Protein AF-A0A2W1NKM8-F1 (afdb_monomer_lite)

Structure (mmCIF, N/CA/C/O backbone):
data_AF-A0A2W1NKM8-F1
#
_entry.id   AF-A0A2W1NKM8-F1
#
loop_
_atom_site.group_PDB
_atom_site.id
_atom_site.type_symbol
_atom_site.label_atom_id
_atom_site.label_alt_id
_atom_site.label_comp_id
_atom_site.label_asym_id
_atom_site.label_entity_id
_atom_site.label_seq_id
_atom_site.pdbx_PDB_ins_code
_atom_site.Cartn_x
_atom_site.Cartn_y
_atom_site.Cartn_z
_atom_site.occupancy
_atom_site.B_iso_or_equiv
_atom_site.auth_seq_id
_atom_site.auth_comp_id
_atom_site.auth_asym_id
_atom_site.auth_atom_id
_atom_site.pdbx_PDB_model_num
ATOM 1 N N . MET A 1 1 ? 18.779 50.984 63.118 1.00 38.50 1 MET A N 1
ATOM 2 C CA . MET A 1 1 ? 19.614 51.171 61.914 1.00 38.50 1 MET A CA 1
ATOM 3 C C . MET A 1 1 ? 19.110 50.237 60.822 1.00 38.50 1 MET A C 1
ATOM 5 O O . MET A 1 1 ? 18.945 49.065 61.103 1.00 38.50 1 MET A O 1
ATOM 9 N N . VAL A 1 2 ? 18.874 50.811 59.635 1.00 39.75 2 VAL A N 1
ATOM 10 C CA . VAL A 1 2 ? 18.724 50.214 58.288 1.00 39.75 2 VAL A CA 1
ATOM 11 C C . VAL A 1 2 ? 17.506 49.309 57.986 1.00 39.75 2 VAL A C 1
ATOM 13 O O . VAL A 1 2 ? 17.380 48.181 58.443 1.00 39.75 2 VAL A O 1
ATOM 16 N N . LYS A 1 3 ? 16.640 49.890 57.139 1.00 49.56 3 LYS A N 1
ATOM 17 C CA . LYS A 1 3 ? 15.532 49.359 56.321 1.00 49.56 3 LYS A CA 1
ATOM 18 C C . LYS A 1 3 ? 15.955 48.166 55.460 1.00 49.56 3 LYS A C 1
ATOM 20 O O . LYS A 1 3 ? 17.041 48.280 54.927 1.00 49.56 3 LYS A O 1
ATOM 25 N N . TYR A 1 4 ? 15.055 47.220 55.153 1.00 49.56 4 TYR A N 1
ATOM 26 C CA . TYR A 1 4 ? 14.813 46.727 53.776 1.00 49.56 4 TYR A CA 1
ATOM 27 C C . TYR A 1 4 ? 13.395 46.134 53.655 1.00 49.56 4 TYR A C 1
ATOM 29 O O . TYR A 1 4 ? 13.070 45.123 54.268 1.00 49.56 4 TYR A O 1
ATOM 37 N N . LEU A 1 5 ? 12.550 46.800 52.864 1.00 44.47 5 LEU A N 1
ATOM 38 C CA . LEU A 1 5 ? 11.258 46.310 52.384 1.00 44.47 5 LEU A CA 1
ATOM 39 C C . LEU A 1 5 ? 11.548 45.440 51.153 1.00 44.47 5 LEU A C 1
ATOM 41 O O . LEU A 1 5 ? 11.986 45.964 50.130 1.00 44.47 5 LEU A O 1
ATOM 45 N N . ILE A 1 6 ? 11.363 44.124 51.253 1.00 47.53 6 ILE A N 1
ATOM 46 C CA . ILE A 1 6 ? 11.503 43.221 50.105 1.00 47.53 6 ILE A CA 1
ATOM 47 C C . ILE A 1 6 ? 10.242 43.373 49.253 1.00 47.53 6 ILE A C 1
ATOM 49 O O . ILE A 1 6 ? 9.176 42.865 49.591 1.00 47.53 6 ILE A O 1
ATOM 53 N N . MET A 1 7 ? 10.359 44.118 48.157 1.00 40.00 7 MET A N 1
ATOM 54 C CA . MET A 1 7 ? 9.335 44.196 47.123 1.00 40.00 7 MET A CA 1
ATOM 55 C C . MET A 1 7 ? 9.447 42.939 46.255 1.00 40.00 7 MET A C 1
ATOM 57 O O . MET A 1 7 ? 10.329 42.838 45.405 1.00 40.00 7 MET A O 1
ATOM 61 N N . ALA A 1 8 ? 8.590 41.950 46.511 1.00 45.34 8 ALA A N 1
ATOM 62 C CA . ALA A 1 8 ? 8.476 40.764 45.672 1.00 45.34 8 ALA A CA 1
ATOM 63 C C . ALA A 1 8 ? 7.818 41.155 44.339 1.00 45.34 8 ALA A C 1
ATOM 65 O O . ALA A 1 8 ? 6.606 41.340 44.255 1.00 45.34 8 ALA A O 1
ATOM 66 N N . VAL A 1 9 ? 8.628 41.315 43.293 1.00 47.28 9 VAL A N 1
ATOM 67 C CA . VAL A 1 9 ? 8.143 41.426 41.915 1.00 47.28 9 VAL A CA 1
ATOM 68 C C . VAL A 1 9 ? 7.726 40.026 41.474 1.00 47.28 9 VAL A C 1
ATOM 70 O O . VAL A 1 9 ? 8.565 39.193 41.140 1.00 47.28 9 VAL A O 1
ATOM 73 N N . ILE A 1 10 ? 6.424 39.746 41.508 1.00 50.97 10 ILE A N 1
ATOM 74 C CA . ILE A 1 10 ? 5.862 38.534 40.910 1.00 50.97 10 ILE A CA 1
ATOM 75 C C . ILE A 1 10 ? 5.851 38.755 39.394 1.00 50.97 10 ILE A C 1
ATOM 77 O O . ILE A 1 10 ? 4.933 39.360 38.843 1.00 50.97 10 ILE A O 1
ATOM 81 N N . LEU A 1 11 ? 6.906 38.296 38.721 1.00 46.91 11 LEU A N 1
ATOM 82 C CA . LEU A 1 11 ? 6.923 38.115 37.272 1.00 46.91 11 LEU A CA 1
ATOM 83 C C . LEU A 1 11 ? 5.925 37.001 36.930 1.00 46.91 11 LEU A C 1
ATOM 85 O O . LEU A 1 11 ? 6.263 35.820 36.945 1.00 46.91 11 LEU A O 1
ATOM 89 N N . PHE A 1 12 ? 4.680 37.375 36.634 1.00 51.19 12 PHE A N 1
ATOM 90 C CA . PHE A 1 12 ? 3.763 36.501 35.910 1.00 51.19 12 PHE A CA 1
ATOM 91 C C . PHE A 1 12 ? 4.314 36.339 34.491 1.00 51.19 12 PHE A C 1
ATOM 93 O O . PHE A 1 12 ? 4.001 37.119 33.593 1.00 51.19 12 PHE A O 1
ATOM 100 N N . ALA A 1 13 ? 5.172 35.337 34.291 1.00 55.41 13 ALA A N 1
ATOM 101 C CA . ALA A 1 13 ? 5.462 34.833 32.962 1.00 55.41 13 ALA A CA 1
ATOM 102 C C . ALA A 1 13 ? 4.132 34.340 32.387 1.00 55.41 13 ALA A C 1
ATOM 104 O O . ALA A 1 13 ? 3.588 33.326 32.824 1.00 55.41 13 ALA A O 1
ATOM 105 N N . SER A 1 14 ? 3.561 35.114 31.469 1.00 49.59 14 SER A N 1
ATOM 106 C CA . SER A 1 14 ? 2.386 34.712 30.715 1.00 49.59 14 SER A CA 1
ATOM 107 C C . SER A 1 14 ? 2.807 33.521 29.862 1.00 49.59 14 SER A C 1
ATOM 109 O O . SER A 1 14 ? 3.372 33.683 28.784 1.00 49.59 14 SER A O 1
ATOM 111 N N . PHE A 1 15 ? 2.589 32.311 30.374 1.00 58.78 15 PHE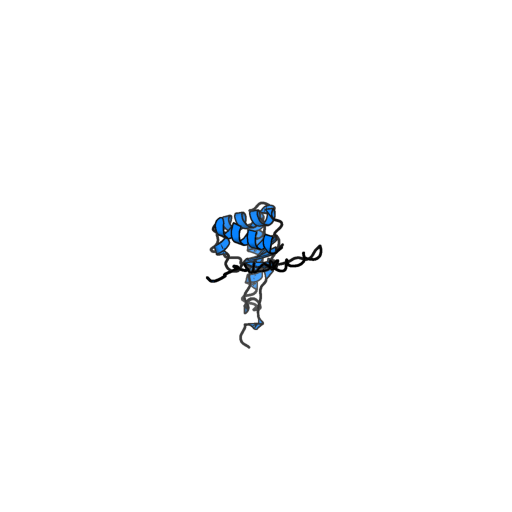 A N 1
ATOM 112 C CA . PHE A 1 15 ? 2.556 31.120 29.546 1.00 58.78 15 PHE A CA 1
ATOM 113 C C . PHE A 1 15 ? 1.377 31.328 28.596 1.00 58.78 15 PHE A C 1
ATOM 115 O O . PHE A 1 15 ? 0.227 31.108 28.962 1.00 58.78 15 PHE A O 1
ATOM 122 N N . ILE A 1 16 ? 1.652 31.858 27.407 1.00 58.94 16 ILE A N 1
ATOM 123 C CA . ILE A 1 16 ? 0.737 31.741 26.283 1.00 58.94 16 ILE A CA 1
ATOM 124 C C . ILE A 1 16 ? 0.963 30.307 25.817 1.00 58.94 16 ILE A C 1
ATOM 126 O O . ILE A 1 16 ? 2.026 30.044 25.249 1.00 58.94 16 ILE A O 1
ATOM 130 N N . PRO A 1 17 ? 0.057 29.349 26.088 1.00 57.91 17 PRO A N 1
ATOM 131 C CA . PRO A 1 17 ? 0.132 28.091 25.380 1.00 57.91 17 PRO A CA 1
ATOM 132 C C . PRO A 1 17 ? 0.021 28.469 23.907 1.00 57.91 17 PRO A C 1
ATOM 134 O O . PRO A 1 17 ? -1.013 28.969 23.462 1.00 57.91 17 PRO A O 1
ATOM 137 N N . THR A 1 18 ? 1.103 28.299 23.150 1.00 58.19 18 THR A N 1
ATOM 138 C CA . THR A 1 18 ? 0.994 28.174 21.705 1.00 58.19 18 THR A CA 1
ATOM 139 C C . THR A 1 18 ? 0.178 26.915 21.505 1.00 58.19 18 THR A C 1
ATOM 141 O O . THR A 1 18 ? 0.723 25.815 21.463 1.00 58.19 18 THR A O 1
ATOM 144 N N . ALA A 1 19 ? -1.146 27.073 21.491 1.00 58.09 19 ALA A N 1
ATOM 145 C CA . ALA A 1 19 ? -2.036 26.111 20.893 1.00 58.09 19 ALA A CA 1
ATOM 146 C C . ALA A 1 19 ? -1.459 25.914 19.496 1.00 58.09 19 ALA A C 1
ATOM 148 O O . ALA A 1 19 ? -1.524 26.828 18.669 1.00 58.09 19 ALA A O 1
ATOM 149 N N . GLY A 1 20 ? -0.757 24.792 19.300 1.00 56.19 20 GLY A N 1
ATOM 150 C CA . GLY A 1 20 ? -0.278 24.399 17.987 1.00 56.19 20 GLY A CA 1
ATOM 151 C C . GLY A 1 20 ? -1.465 24.567 17.063 1.00 56.19 20 GLY A C 1
ATOM 152 O O . GLY A 1 20 ? -2.563 24.144 17.426 1.00 56.19 20 GLY A O 1
ATOM 153 N N . ALA A 1 21 ? -1.283 25.320 15.979 1.00 55.84 21 ALA A N 1
ATOM 154 C CA . ALA A 1 21 ? -2.360 25.618 15.056 1.00 55.84 21 ALA A CA 1
ATOM 155 C C . ALA A 1 21 ? -2.998 24.285 14.659 1.00 55.84 21 ALA A C 1
ATOM 157 O O . ALA A 1 21 ? -2.410 23.519 13.898 1.00 55.84 21 ALA A O 1
ATOM 158 N N . MET A 1 22 ? -4.152 23.974 15.254 1.00 59.97 22 MET A N 1
ATOM 159 C CA . MET A 1 22 ? -4.901 22.781 14.911 1.00 59.97 22 MET A CA 1
ATOM 160 C C . MET A 1 22 ? -5.283 23.006 13.462 1.00 59.97 22 MET A C 1
ATOM 162 O O . MET A 1 22 ? -5.967 23.986 13.151 1.00 59.97 22 MET A O 1
ATOM 166 N N . ALA A 1 23 ? -4.741 22.177 12.571 1.00 61.66 23 ALA A N 1
ATOM 167 C CA . ALA A 1 23 ? -5.087 22.245 11.167 1.00 61.66 23 ALA A CA 1
ATOM 168 C C . ALA A 1 23 ? -6.614 22.230 11.077 1.00 61.66 23 ALA A C 1
ATOM 170 O O . ALA A 1 23 ? -7.265 21.391 11.704 1.00 61.66 23 ALA A O 1
ATOM 171 N N . SER A 1 24 ? -7.186 23.199 10.361 1.00 63.59 24 SER A N 1
ATOM 172 C CA . SER A 1 24 ? -8.631 23.247 10.177 1.00 63.59 24 SER A CA 1
ATOM 173 C C . SER A 1 24 ? -9.106 21.886 9.664 1.00 63.59 24 SER A C 1
ATOM 175 O O . SER A 1 24 ? -8.464 21.335 8.760 1.00 63.59 24 SER A O 1
ATOM 177 N N . PRO A 1 25 ? -10.203 21.333 10.212 1.00 64.31 25 PRO A N 1
ATOM 178 C CA . PRO A 1 25 ? -10.746 20.086 9.707 1.00 64.31 25 PRO A CA 1
ATOM 179 C C . PRO A 1 25 ? -11.017 20.236 8.210 1.00 64.31 25 PRO A C 1
ATOM 181 O O . PRO A 1 25 ? -11.489 21.279 7.746 1.00 64.31 25 PRO A O 1
ATOM 184 N N . LEU A 1 26 ? -10.660 19.204 7.449 1.00 64.62 26 LEU A N 1
ATOM 185 C CA . LEU A 1 26 ? -10.850 19.196 6.006 1.00 64.62 26 LEU A CA 1
ATOM 186 C C . LEU A 1 26 ? -12.336 19.383 5.673 1.00 64.62 26 LEU A C 1
ATOM 188 O O . LEU A 1 26 ? -13.212 18.918 6.407 1.00 64.62 26 LEU A O 1
ATOM 192 N N . ALA A 1 27 ? -12.626 20.042 4.549 1.00 72.12 27 ALA A N 1
ATOM 193 C CA . ALA A 1 27 ? -14.003 20.183 4.091 1.00 72.12 27 ALA A CA 1
ATOM 194 C C . ALA A 1 27 ? -14.646 18.790 3.907 1.00 72.12 27 ALA A C 1
ATOM 196 O O . ALA A 1 27 ? -13.958 17.873 3.439 1.00 72.12 27 ALA A O 1
ATOM 197 N N . PRO A 1 28 ? -15.942 18.614 4.230 1.00 68.12 28 PRO A N 1
ATOM 198 C CA . PRO A 1 28 ? -16.639 17.345 4.039 1.00 68.12 28 PRO A CA 1
ATOM 199 C C . PRO A 1 28 ? -16.431 16.789 2.624 1.00 68.12 28 PRO A C 1
ATOM 201 O O . PRO A 1 28 ? -16.646 17.493 1.641 1.00 68.12 28 PRO A O 1
ATOM 204 N N . GLY A 1 29 ? -15.989 15.533 2.527 1.00 72.75 29 GLY A N 1
ATOM 205 C CA . GLY A 1 29 ? -15.687 14.869 1.251 1.00 7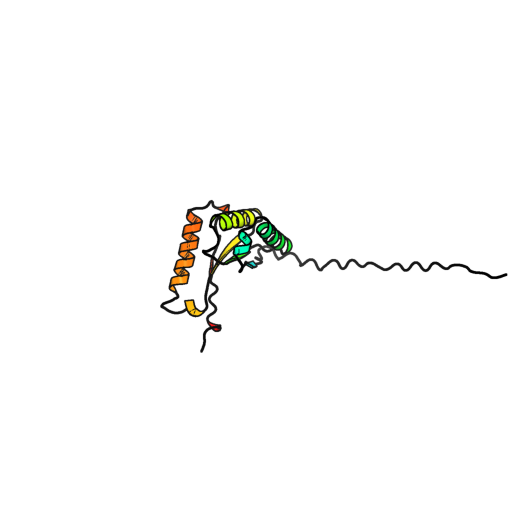2.75 29 GLY A CA 1
ATOM 206 C C . GLY A 1 29 ? -14.257 15.059 0.727 1.00 72.75 29 GLY A C 1
ATOM 207 O O . GLY A 1 29 ? -13.906 14.462 -0.287 1.00 72.75 29 GLY A O 1
ATOM 208 N N . THR A 1 30 ? -13.409 15.835 1.407 1.00 83.00 30 THR A N 1
ATOM 209 C CA . THR A 1 30 ? -11.988 15.950 1.047 1.00 83.00 30 THR A CA 1
ATOM 210 C C . THR A 1 30 ? -11.236 14.690 1.465 1.00 83.00 30 THR A C 1
ATOM 212 O O . THR A 1 30 ? -11.224 14.323 2.639 1.00 83.00 30 THR A O 1
ATOM 215 N N . ILE A 1 31 ? -10.566 14.050 0.510 1.00 89.75 31 ILE A N 1
ATOM 216 C CA . ILE A 1 31 ? -9.676 12.918 0.773 1.00 89.75 31 ILE A CA 1
ATOM 217 C C . ILE A 1 31 ? -8.276 13.479 1.025 1.00 89.75 31 ILE A C 1
ATOM 219 O O . ILE A 1 31 ? -7.730 14.174 0.169 1.00 89.75 31 ILE A O 1
ATOM 223 N N . LYS A 1 32 ? -7.684 13.165 2.180 1.00 96.06 32 LYS A N 1
ATOM 224 C CA . LYS A 1 32 ? -6.273 13.449 2.465 1.00 96.06 32 LYS A CA 1
ATOM 225 C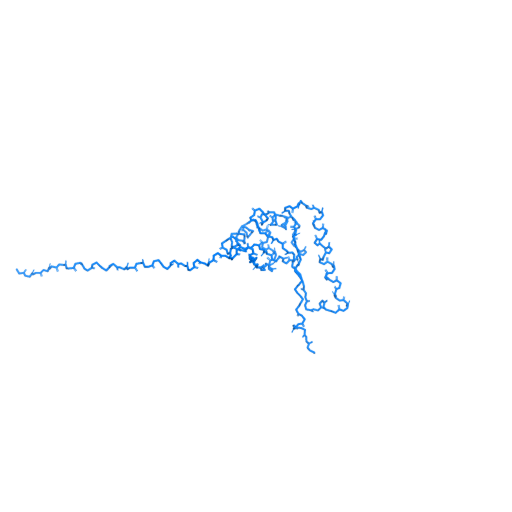 C . LYS A 1 32 ? -5.497 12.148 2.422 1.00 96.06 32 LYS A C 1
ATOM 227 O O . LYS A 1 32 ? -5.888 11.166 3.053 1.00 96.06 32 LYS A O 1
ATOM 232 N N . THR A 1 33 ? -4.420 12.154 1.650 1.00 97.25 33 THR A N 1
ATOM 233 C CA . THR A 1 33 ? -3.650 10.955 1.327 1.00 97.25 33 THR A CA 1
ATOM 234 C C . THR A 1 33 ? -2.199 11.097 1.752 1.00 97.25 33 THR A C 1
ATOM 236 O O . THR A 1 33 ? -1.683 12.210 1.833 1.00 97.25 33 THR A O 1
ATOM 239 N N . THR A 1 34 ? -1.526 9.973 1.966 1.00 97.94 34 THR A N 1
ATOM 240 C CA . THR A 1 34 ? -0.065 9.916 2.099 1.00 97.94 34 THR A CA 1
ATOM 241 C C . THR A 1 34 ? 0.480 8.652 1.434 1.00 97.94 34 THR A C 1
ATOM 243 O O . THR A 1 34 ? -0.286 7.746 1.099 1.00 97.94 34 THR A O 1
ATOM 246 N N . TRP A 1 35 ? 1.795 8.586 1.256 1.00 98.38 35 TRP A N 1
ATOM 247 C CA . TRP A 1 35 ? 2.507 7.420 0.738 1.00 98.38 35 TRP A CA 1
ATOM 248 C C . TRP A 1 35 ? 3.232 6.688 1.868 1.00 98.38 35 TRP A C 1
ATOM 250 O O . TRP A 1 35 ? 3.748 7.318 2.792 1.00 98.38 35 TRP A O 1
ATOM 260 N N . LEU A 1 36 ? 3.295 5.363 1.763 1.00 98.38 36 LEU A N 1
ATOM 261 C CA . LEU A 1 36 ? 4.113 4.484 2.587 1.00 98.38 36 LEU A CA 1
ATOM 262 C C . LEU A 1 36 ? 4.998 3.640 1.664 1.00 98.38 36 LEU A C 1
ATOM 264 O O . LEU A 1 36 ? 4.575 2.604 1.154 1.00 98.38 36 LEU A O 1
ATOM 268 N N . TRP A 1 37 ? 6.219 4.130 1.442 1.00 97.25 37 TRP A N 1
ATOM 269 C CA . TRP A 1 37 ? 7.221 3.499 0.577 1.00 97.25 37 TRP A CA 1
ATOM 270 C C . TRP A 1 37 ? 7.950 2.348 1.269 1.00 97.25 37 TRP A C 1
ATOM 272 O O . TRP A 1 37 ? 8.222 1.328 0.665 1.00 97.25 37 TRP A O 1
ATOM 282 N N . ASN A 1 38 ? 8.262 2.475 2.560 1.00 96.81 38 ASN A N 1
ATOM 283 C CA . ASN A 1 38 ? 8.925 1.391 3.279 1.00 96.81 38 ASN A CA 1
ATOM 284 C C . ASN A 1 38 ? 7.895 0.374 3.796 1.00 96.81 38 ASN A C 1
ATOM 286 O O . ASN A 1 38 ? 7.478 0.439 4.955 1.00 96.81 38 ASN A O 1
ATOM 290 N N . THR A 1 39 ? 7.492 -0.570 2.943 1.00 97.00 39 THR A N 1
ATOM 291 C CA . THR A 1 39 ? 6.465 -1.574 3.272 1.00 97.00 39 THR A CA 1
ATOM 292 C C . THR A 1 39 ? 6.890 -2.513 4.398 1.00 97.00 39 THR A C 1
ATOM 294 O O . THR A 1 39 ? 6.039 -3.015 5.127 1.00 97.00 39 THR A O 1
ATOM 297 N N . SER A 1 40 ? 8.191 -2.679 4.659 1.00 97.12 40 SER A N 1
ATOM 298 C CA . SER A 1 40 ? 8.665 -3.494 5.788 1.00 97.12 40 SER A CA 1
ATOM 299 C C . SER A 1 40 ? 8.135 -3.028 7.155 1.00 97.12 40 SER A C 1
ATOM 301 O O . SER A 1 40 ? 8.032 -3.838 8.080 1.00 97.12 40 SER A O 1
ATOM 303 N N . LEU A 1 41 ? 7.724 -1.758 7.275 1.00 97.25 41 LEU A N 1
ATOM 304 C CA . LEU A 1 41 ? 7.112 -1.201 8.482 1.00 97.25 41 LEU A CA 1
ATOM 305 C C . LEU A 1 41 ? 5.765 -1.850 8.832 1.00 97.25 41 LEU A C 1
ATOM 307 O O . LEU A 1 41 ? 5.332 -1.759 9.975 1.00 97.25 41 LEU A O 1
ATOM 311 N N . VAL A 1 42 ? 5.097 -2.542 7.902 1.00 97.44 42 VAL A N 1
ATOM 312 C CA . VAL A 1 42 ? 3.839 -3.235 8.229 1.00 97.44 42 VAL A CA 1
ATOM 313 C C . VAL A 1 42 ? 4.050 -4.575 8.943 1.00 97.44 42 VAL A C 1
ATOM 315 O O . VAL A 1 42 ? 3.089 -5.163 9.446 1.00 97.44 42 VAL A O 1
ATOM 318 N N . ASN A 1 43 ? 5.291 -5.068 9.026 1.00 96.56 43 ASN A N 1
ATOM 319 C CA . ASN A 1 43 ? 5.594 -6.374 9.615 1.00 96.56 43 ASN A CA 1
ATOM 320 C C . ASN A 1 43 ? 5.381 -6.410 11.137 1.00 96.56 43 ASN A C 1
ATOM 322 O O . ASN A 1 43 ? 4.894 -7.414 11.662 1.00 96.56 43 ASN A O 1
ATOM 326 N N . SER A 1 44 ? 5.700 -5.329 11.855 1.00 97.06 44 SER A N 1
ATOM 327 C CA . SER A 1 44 ? 5.563 -5.277 13.314 1.00 97.06 44 SER A CA 1
ATOM 328 C C . SER A 1 44 ? 4.220 -4.660 13.737 1.00 97.06 44 SER A C 1
ATOM 330 O O . SER A 1 44 ? 3.758 -3.692 13.129 1.00 97.06 44 SER A O 1
ATOM 332 N N . PRO A 1 45 ? 3.554 -5.195 14.776 1.00 97.38 45 PRO A N 1
ATOM 333 C CA . PRO A 1 45 ? 2.379 -4.554 15.365 1.00 97.38 45 PRO A CA 1
ATOM 334 C C . PRO A 1 45 ? 2.628 -3.111 15.809 1.00 97.38 45 PRO A C 1
ATOM 336 O O . PRO A 1 45 ? 1.761 -2.262 15.625 1.00 97.38 45 PRO A O 1
ATOM 339 N N . GLU A 1 46 ? 3.808 -2.831 16.358 1.00 98.12 46 GLU A N 1
ATOM 340 C CA . GLU A 1 46 ? 4.182 -1.518 16.877 1.00 98.12 46 GLU A CA 1
ATOM 341 C C . GLU A 1 46 ? 4.214 -0.476 15.756 1.00 98.12 46 GLU A C 1
ATOM 343 O O . GLU A 1 46 ? 3.521 0.535 15.839 1.00 98.12 46 GLU A O 1
ATOM 348 N N . SER A 1 47 ? 4.918 -0.756 14.655 1.00 98.19 47 SER A N 1
ATOM 349 C CA . SER A 1 47 ? 5.010 0.184 13.534 1.00 98.19 47 SER A CA 1
ATOM 350 C C . SER A 1 47 ? 3.672 0.357 12.813 1.00 98.19 47 SER A C 1
ATOM 352 O O . SER A 1 47 ? 3.350 1.466 12.390 1.00 98.19 47 SER A O 1
ATOM 354 N N . ARG A 1 48 ? 2.836 -0.691 12.724 1.00 98.31 48 ARG A N 1
ATOM 355 C CA . ARG A 1 48 ? 1.461 -0.542 12.211 1.00 98.31 48 ARG A CA 1
ATOM 356 C C . ARG A 1 48 ? 0.644 0.436 13.052 1.00 98.31 48 ARG A C 1
ATOM 358 O O . ARG A 1 48 ? -0.050 1.273 12.479 1.00 98.31 48 ARG A O 1
ATOM 365 N N . ASN A 1 49 ? 0.734 0.343 14.379 1.00 98.25 49 ASN A N 1
ATOM 366 C CA . ASN A 1 49 ? 0.039 1.264 15.277 1.00 98.25 49 ASN A CA 1
ATOM 367 C C . ASN A 1 49 ? 0.538 2.697 15.078 1.00 98.25 49 ASN A C 1
ATOM 369 O O . ASN A 1 49 ? -0.281 3.574 14.838 1.00 98.25 49 ASN A O 1
ATOM 373 N N . GLU A 1 50 ? 1.855 2.916 15.071 1.00 98.38 50 GLU A N 1
ATOM 374 C CA . GLU A 1 50 ? 2.452 4.247 14.875 1.00 98.38 50 GLU A CA 1
ATOM 375 C C . GLU A 1 50 ? 2.004 4.898 13.554 1.00 98.38 50 GLU A C 1
ATOM 377 O O . GLU A 1 50 ? 1.618 6.068 13.522 1.00 98.38 50 GLU A O 1
ATOM 382 N N . ILE A 1 51 ? 1.995 4.133 12.456 1.00 98.50 51 ILE A N 1
ATOM 383 C CA . ILE A 1 51 ? 1.540 4.616 11.143 1.00 98.50 51 ILE A CA 1
ATOM 384 C C . ILE A 1 51 ? 0.063 5.029 11.186 1.00 98.50 51 ILE A C 1
ATOM 386 O O . ILE A 1 51 ? -0.319 6.050 10.607 1.00 98.50 51 ILE A O 1
ATOM 390 N N . LEU A 1 52 ? -0.785 4.229 11.832 1.00 98.31 52 LEU A N 1
ATOM 391 C CA . LEU A 1 52 ? -2.227 4.463 11.861 1.00 98.31 52 LEU A CA 1
ATOM 392 C C . LEU A 1 52 ? -2.634 5.545 12.868 1.00 98.31 52 LEU A C 1
ATOM 394 O O . LEU A 1 52 ? -3.582 6.285 12.603 1.00 98.31 52 LEU A O 1
ATOM 398 N N . GLU A 1 53 ? -1.894 5.698 13.963 1.00 97.81 53 GLU A N 1
ATOM 399 C CA . GLU A 1 53 ? -2.005 6.835 14.880 1.00 97.81 53 GLU A CA 1
ATOM 400 C C . GLU A 1 53 ? -1.653 8.135 14.156 1.00 97.81 53 GLU A C 1
ATOM 402 O O . GLU A 1 53 ? -2.463 9.063 14.142 1.00 97.81 53 GLU A O 1
ATOM 407 N N . PHE A 1 54 ? -0.526 8.166 13.435 1.00 97.56 54 PHE A N 1
ATOM 408 C CA . PHE A 1 54 ? -0.173 9.300 12.580 1.00 97.56 54 PHE A CA 1
ATOM 409 C C . PHE A 1 54 ? -1.276 9.609 11.558 1.00 97.56 54 PHE A C 1
ATOM 411 O O . PHE A 1 54 ? -1.651 10.768 11.369 1.00 97.56 54 PHE A O 1
ATOM 418 N N . ALA A 1 55 ? -1.830 8.585 10.899 1.00 97.19 55 ALA A N 1
ATOM 419 C CA . ALA A 1 55 ? -2.904 8.778 9.931 1.00 97.19 55 ALA A CA 1
ATOM 420 C C . ALA A 1 55 ? -4.145 9.415 10.578 1.00 97.19 55 ALA A C 1
ATOM 422 O O . ALA A 1 55 ? -4.713 10.355 10.017 1.00 97.19 55 ALA A O 1
ATOM 423 N N . ALA A 1 56 ? -4.529 8.960 11.772 1.00 94.94 56 ALA A N 1
ATOM 424 C CA . ALA A 1 56 ? -5.651 9.513 12.521 1.00 94.94 56 ALA A CA 1
ATOM 425 C C . ALA A 1 56 ? -5.401 10.971 12.944 1.00 94.94 56 ALA A C 1
ATOM 427 O O . ALA A 1 56 ? -6.239 11.836 12.672 1.00 94.94 56 ALA A O 1
ATOM 428 N N . GLU A 1 57 ? -4.240 11.262 13.539 1.00 96.00 57 GLU A N 1
ATOM 429 C CA . GLU A 1 57 ? -3.833 12.610 13.965 1.00 96.00 57 GLU A CA 1
ATOM 430 C C . GLU A 1 57 ? -3.808 13.602 12.803 1.00 96.00 57 GLU A C 1
ATOM 432 O O . GLU A 1 57 ? -4.196 14.762 12.942 1.00 96.00 57 GLU A O 1
ATOM 437 N N . GLN A 1 58 ? -3.363 13.142 11.634 1.00 95.69 58 GLN A N 1
ATOM 438 C CA . GLN A 1 58 ? -3.272 13.965 10.439 1.00 95.69 58 GLN A CA 1
ATOM 439 C C . GLN A 1 58 ? -4.554 13.969 9.608 1.00 95.69 58 GLN A C 1
ATOM 441 O O . GLN A 1 58 ? -4.575 14.632 8.570 1.00 95.69 58 GLN A O 1
ATOM 446 N N . HIS A 1 59 ? -5.615 13.275 10.022 1.00 94.50 59 HIS A N 1
ATOM 447 C CA . HIS A 1 59 ? -6.848 13.117 9.245 1.00 94.50 59 HIS A CA 1
ATOM 448 C C . HIS A 1 59 ? -6.610 12.548 7.833 1.00 94.50 59 HIS A C 1
ATOM 450 O O . HIS A 1 59 ? -7.264 12.947 6.867 1.00 94.50 59 HIS A O 1
ATOM 456 N N . VAL A 1 60 ? -5.642 11.642 7.693 1.00 96.81 60 VAL A N 1
ATOM 457 C CA . VAL A 1 60 ? -5.396 10.881 6.465 1.00 96.81 60 VAL A CA 1
ATOM 458 C C . VAL A 1 60 ? -6.475 9.809 6.337 1.00 96.81 60 VAL A C 1
ATOM 460 O O . VAL A 1 60 ? -6.651 8.983 7.223 1.00 96.81 60 VAL A O 1
ATOM 463 N N . SER A 1 61 ? -7.181 9.804 5.209 1.00 96.50 61 SER A N 1
ATOM 464 C CA . SER A 1 61 ? -8.230 8.826 4.886 1.00 96.50 61 SER A CA 1
ATOM 465 C C . SER A 1 61 ? -7.798 7.805 3.835 1.00 96.50 61 SER A C 1
ATOM 467 O O . SER A 1 61 ? -8.541 6.864 3.553 1.00 96.50 61 SER A O 1
ATOM 469 N N . ARG A 1 62 ? -6.598 7.952 3.258 1.00 98.31 62 ARG A N 1
ATOM 470 C CA . ARG A 1 62 ? -6.030 6.973 2.326 1.00 98.31 62 ARG A CA 1
ATOM 471 C C . ARG A 1 62 ? -4.508 6.909 2.388 1.00 98.31 62 ARG A C 1
ATOM 473 O O . ARG A 1 62 ? -3.839 7.938 2.410 1.00 98.31 62 ARG A O 1
ATOM 480 N N . ILE A 1 63 ? -3.971 5.698 2.330 1.00 98.69 63 ILE A N 1
ATOM 481 C CA . ILE A 1 63 ? -2.533 5.439 2.237 1.00 98.69 63 ILE A CA 1
ATOM 482 C C . ILE A 1 63 ? -2.252 4.697 0.930 1.00 98.69 63 ILE A C 1
ATOM 484 O O . ILE A 1 63 ? -2.903 3.695 0.627 1.00 98.69 63 ILE A O 1
ATOM 488 N N . TYR A 1 64 ? -1.279 5.190 0.167 1.00 98.75 64 TYR A N 1
ATOM 489 C CA . TYR A 1 64 ? -0.673 4.477 -0.954 1.00 98.75 64 TYR A CA 1
ATOM 490 C C . TYR A 1 64 ? 0.469 3.614 -0.414 1.00 98.75 64 TYR A C 1
ATOM 492 O O . TYR A 1 64 ? 1.495 4.148 -0.001 1.00 98.75 64 TYR A O 1
ATOM 500 N N . LEU A 1 65 ? 0.261 2.301 -0.346 1.00 98.69 65 LEU A N 1
ATOM 501 C CA . LEU A 1 65 ? 1.205 1.333 0.213 1.00 98.69 65 LEU A CA 1
ATOM 502 C C . LEU A 1 65 ? 1.963 0.636 -0.911 1.00 98.69 65 LEU A C 1
ATOM 504 O O . LEU A 1 65 ? 1.324 -0.010 -1.746 1.00 98.69 65 LEU A O 1
ATOM 508 N N . GLN A 1 66 ? 3.294 0.745 -0.927 1.00 98.06 66 GLN A N 1
ATOM 509 C CA . GLN A 1 66 ? 4.102 0.090 -1.953 1.00 98.06 66 GLN A CA 1
ATOM 510 C C . GLN A 1 66 ? 3.892 -1.433 -1.931 1.00 98.06 66 GLN A C 1
ATOM 512 O O . GLN A 1 66 ? 3.887 -2.057 -0.867 1.00 98.06 66 GLN A O 1
ATOM 517 N N . VAL A 1 67 ? 3.717 -2.032 -3.108 1.00 95.44 67 VAL A N 1
ATOM 518 C CA . VAL A 1 67 ? 3.729 -3.487 -3.266 1.00 95.44 67 VAL A CA 1
ATOM 519 C C . VAL A 1 67 ? 5.169 -3.974 -3.176 1.00 95.44 67 VAL A C 1
ATOM 521 O O . VAL A 1 67 ? 6.019 -3.611 -3.980 1.00 95.44 67 VAL A O 1
ATOM 524 N N . ASP A 1 68 ? 5.419 -4.817 -2.187 1.00 95.19 68 ASP A N 1
ATOM 525 C CA . ASP A 1 68 ? 6.709 -5.422 -1.890 1.00 95.19 68 ASP A CA 1
ATOM 526 C C . ASP A 1 68 ? 6.537 -6.952 -1.766 1.00 95.19 68 ASP A C 1
ATOM 528 O O . ASP A 1 68 ? 5.792 -7.406 -0.883 1.00 95.19 68 ASP A O 1
ATOM 532 N N . PRO A 1 69 ? 7.169 -7.754 -2.646 1.00 89.56 69 PRO A N 1
ATOM 533 C CA . PRO A 1 69 ? 7.082 -9.212 -2.614 1.00 89.56 69 PRO A CA 1
ATOM 534 C C . PRO A 1 69 ? 7.798 -9.850 -1.414 1.00 89.56 69 PRO A C 1
ATOM 536 O O . PRO A 1 69 ? 7.494 -11.000 -1.092 1.00 89.56 69 PRO A O 1
ATOM 539 N N . ASP A 1 70 ? 8.710 -9.135 -0.749 1.00 93.88 70 ASP A N 1
ATOM 540 C CA . ASP A 1 70 ? 9.438 -9.637 0.421 1.00 93.88 70 ASP A CA 1
ATOM 541 C C . ASP A 1 70 ? 8.613 -9.507 1.713 1.00 93.88 70 ASP A C 1
ATOM 543 O O . ASP A 1 70 ? 8.923 -10.125 2.737 1.00 93.88 70 ASP A O 1
ATOM 547 N N . VAL A 1 71 ? 7.521 -8.738 1.677 1.00 95.50 71 VAL A N 1
ATOM 548 C CA . VAL A 1 71 ? 6.585 -8.602 2.795 1.00 95.50 71 VAL A CA 1
ATOM 549 C C . VAL A 1 71 ? 5.543 -9.716 2.749 1.00 95.50 71 VAL A C 1
ATOM 551 O O . VAL A 1 71 ? 4.869 -9.951 1.746 1.00 95.50 71 VAL A O 1
ATOM 554 N N . ALA A 1 72 ? 5.377 -10.407 3.878 1.00 95.50 72 ALA A N 1
ATOM 555 C CA . ALA A 1 72 ? 4.437 -11.514 3.983 1.00 95.50 72 ALA A CA 1
ATOM 556 C C . ALA A 1 72 ? 2.984 -11.051 3.782 1.00 95.50 72 ALA A C 1
ATOM 558 O O . ALA A 1 72 ? 2.556 -10.030 4.321 1.00 95.50 72 ALA A O 1
ATOM 559 N N . VAL A 1 73 ? 2.184 -11.864 3.084 1.00 95.62 73 VAL A N 1
ATOM 560 C CA . VAL A 1 73 ? 0.753 -11.600 2.833 1.00 95.62 73 VAL A CA 1
ATOM 561 C C . VAL A 1 73 ? -0.018 -11.315 4.129 1.00 95.62 73 VAL A C 1
ATOM 563 O O . VAL A 1 73 ? -0.850 -10.412 4.162 1.00 95.62 73 VAL A O 1
ATOM 566 N N . ASP A 1 74 ? 0.287 -12.021 5.220 1.00 97.56 74 ASP A N 1
ATOM 567 C CA . ASP A 1 74 ? -0.377 -11.803 6.511 1.00 97.56 74 ASP A CA 1
ATOM 568 C C . ASP A 1 74 ? -0.069 -10.430 7.134 1.00 97.56 74 ASP A C 1
ATOM 570 O O . ASP A 1 74 ? -0.918 -9.881 7.840 1.00 97.56 74 ASP A O 1
ATOM 574 N N . ALA A 1 75 ? 1.091 -9.832 6.838 1.00 98.12 75 ALA A N 1
ATOM 575 C CA . ALA A 1 75 ? 1.409 -8.475 7.279 1.00 98.12 75 ALA A CA 1
ATOM 576 C C . ALA A 1 75 ? 0.531 -7.438 6.558 1.00 98.12 75 ALA A C 1
ATOM 578 O O . ALA A 1 75 ? -0.023 -6.549 7.210 1.00 98.12 75 ALA A O 1
ATOM 579 N N . TYR A 1 76 ? 0.310 -7.603 5.246 1.00 98.38 76 TYR A N 1
ATOM 580 C CA . TYR A 1 76 ? -0.658 -6.789 4.499 1.00 98.38 76 TYR A CA 1
ATOM 581 C C . TYR A 1 76 ? -2.069 -6.936 5.063 1.00 98.38 76 TYR A C 1
ATOM 583 O O . TYR A 1 76 ? -2.723 -5.931 5.334 1.00 98.38 76 TYR A O 1
ATOM 591 N N . ARG A 1 77 ? -2.520 -8.173 5.308 1.00 98.50 77 ARG A N 1
ATOM 592 C CA . ARG A 1 77 ? -3.856 -8.445 5.863 1.00 98.50 77 ARG A CA 1
ATOM 593 C C . ARG A 1 77 ? -4.065 -7.745 7.196 1.00 98.50 77 ARG A C 1
ATOM 595 O O . ARG A 1 77 ? -5.060 -7.047 7.374 1.00 98.50 77 ARG A O 1
ATOM 602 N N . ALA A 1 78 ? -3.112 -7.898 8.115 1.00 98.56 78 ALA A N 1
ATOM 603 C CA . ALA A 1 78 ? -3.169 -7.266 9.427 1.00 98.56 78 ALA A CA 1
ATOM 604 C C . ALA A 1 78 ? -3.229 -5.735 9.320 1.00 98.56 78 ALA A C 1
ATOM 606 O O . ALA A 1 78 ? -4.074 -5.110 9.963 1.00 98.56 78 ALA A O 1
ATOM 607 N N . PHE A 1 79 ? -2.375 -5.137 8.486 1.00 98.75 79 PHE A N 1
ATOM 608 C CA . PHE A 1 79 ? -2.340 -3.689 8.300 1.00 98.75 79 PHE A CA 1
ATOM 609 C C . PHE A 1 79 ? -3.613 -3.143 7.654 1.00 98.75 79 PHE A C 1
ATOM 611 O O . PHE A 1 79 ? -4.214 -2.212 8.186 1.00 98.75 79 PHE A O 1
ATOM 618 N N . ILE A 1 80 ? -4.066 -3.743 6.552 1.00 98.81 80 ILE A N 1
ATOM 619 C CA . ILE A 1 80 ? -5.249 -3.285 5.815 1.00 98.81 80 ILE A CA 1
ATOM 620 C C . ILE A 1 80 ? -6.508 -3.418 6.671 1.00 98.81 80 ILE A C 1
ATOM 622 O O . ILE A 1 80 ? -7.330 -2.503 6.693 1.00 98.81 80 ILE A O 1
ATOM 626 N N . LYS A 1 81 ? -6.638 -4.503 7.438 1.00 98.75 81 LYS A N 1
ATOM 627 C CA . LYS A 1 81 ? -7.755 -4.688 8.368 1.00 98.75 81 LYS A CA 1
ATOM 628 C C . LYS A 1 81 ? -7.806 -3.602 9.430 1.00 98.75 81 LYS A C 1
ATOM 630 O O . LYS A 1 81 ? -8.866 -3.037 9.700 1.00 98.75 81 LYS A O 1
ATOM 635 N N . GLN A 1 82 ? -6.656 -3.305 10.030 1.00 98.62 82 GLN A N 1
ATOM 636 C CA . GLN A 1 82 ? -6.560 -2.286 11.064 1.00 98.62 82 GLN A CA 1
ATOM 637 C C . GLN A 1 82 ? -6.846 -0.893 10.490 1.00 98.62 82 GLN A C 1
ATOM 639 O O . GLN A 1 82 ? -7.653 -0.160 11.060 1.00 98.62 82 GLN A O 1
ATOM 644 N N . ALA A 1 83 ? -6.287 -0.568 9.323 1.00 98.56 83 ALA A N 1
ATOM 645 C CA . ALA A 1 83 ? -6.567 0.671 8.603 1.00 98.56 83 ALA A CA 1
ATOM 646 C C . ALA A 1 83 ? -8.062 0.824 8.278 1.00 98.56 83 ALA A C 1
ATOM 648 O O . ALA A 1 83 ? -8.666 1.853 8.586 1.00 98.56 83 ALA A O 1
ATOM 649 N N . THR A 1 84 ? -8.685 -0.230 7.749 1.00 98.25 84 THR A N 1
ATOM 650 C CA . THR A 1 84 ? -10.113 -0.246 7.407 1.00 98.25 84 THR A CA 1
ATOM 651 C C . THR A 1 84 ? -10.989 -0.000 8.632 1.00 98.25 84 THR A C 1
ATOM 653 O O . THR A 1 84 ? -11.938 0.779 8.554 1.00 98.25 84 THR A O 1
ATOM 656 N N . SER A 1 85 ? -10.646 -0.577 9.791 1.00 97.50 85 SER A N 1
ATOM 657 C CA . SER A 1 85 ? -11.381 -0.337 11.045 1.00 97.50 85 SER A CA 1
ATOM 658 C C . SER A 1 85 ? -11.341 1.124 11.519 1.00 97.50 85 SER A C 1
ATOM 660 O O . SER A 1 85 ? -12.225 1.556 12.256 1.00 97.50 85 SER A O 1
ATOM 662 N N . LEU A 1 86 ? -10.348 1.890 11.058 1.00 96.56 86 LEU A N 1
ATOM 663 C CA . LEU A 1 86 ? -10.171 3.317 11.332 1.00 96.56 86 LEU A CA 1
ATOM 664 C C . LEU A 1 86 ? -10.696 4.208 10.193 1.00 96.56 86 LEU A C 1
ATOM 666 O O . LEU A 1 86 ? -10.521 5.424 10.228 1.00 96.56 86 LEU A O 1
ATOM 670 N N . GLY A 1 87 ? -11.331 3.625 9.172 1.00 95.81 87 GLY A N 1
ATOM 671 C CA . GLY A 1 87 ? -11.823 4.356 8.004 1.00 95.81 87 GLY A CA 1
ATOM 672 C C . GLY A 1 87 ? -10.723 4.807 7.036 1.00 95.81 87 GLY A C 1
ATOM 673 O O . GLY A 1 87 ? -10.970 5.683 6.206 1.00 95.81 87 GLY A O 1
ATOM 674 N N . VAL A 1 88 ? -9.523 4.222 7.121 1.00 97.62 88 VAL A N 1
ATOM 675 C CA . VAL A 1 88 ? -8.394 4.516 6.230 1.00 97.62 88 VAL A CA 1
ATOM 676 C C . VAL A 1 88 ? -8.364 3.506 5.086 1.00 97.62 88 VAL A C 1
ATOM 678 O O . VAL A 1 88 ? -8.219 2.304 5.291 1.00 97.62 88 VAL A O 1
ATOM 681 N N . GLN A 1 89 ? -8.478 3.999 3.856 1.00 98.19 89 GLN A N 1
ATOM 682 C CA . GLN A 1 89 ? -8.395 3.186 2.645 1.00 98.19 89 GLN A CA 1
ATOM 683 C C . GLN A 1 89 ? -6.939 2.872 2.293 1.00 98.19 89 GLN A C 1
ATOM 685 O O . GLN A 1 89 ? -6.114 3.782 2.223 1.00 98.19 89 GLN A O 1
ATOM 690 N N . ILE A 1 90 ? -6.627 1.614 1.985 1.00 98.75 90 ILE A N 1
ATOM 691 C CA . ILE A 1 90 ? -5.298 1.236 1.494 1.00 98.75 90 ILE A CA 1
ATOM 692 C C . ILE A 1 90 ? -5.357 0.987 -0.009 1.00 98.75 90 ILE A C 1
ATOM 694 O O . ILE A 1 90 ? -6.084 0.116 -0.490 1.00 98.75 90 ILE A O 1
ATOM 698 N N . HIS A 1 91 ? -4.584 1.767 -0.755 1.00 98.75 91 HIS A N 1
ATOM 699 C CA . HIS A 1 91 ? -4.382 1.590 -2.186 1.00 98.75 91 HIS A CA 1
ATOM 700 C C . HIS A 1 91 ? -2.993 0.997 -2.413 1.00 98.75 91 HIS A C 1
ATOM 702 O O . HIS A 1 91 ? -2.021 1.482 -1.840 1.00 98.75 91 HIS A O 1
ATOM 708 N N . ALA A 1 92 ? -2.897 -0.029 -3.253 1.00 98.69 92 ALA A N 1
ATOM 709 C CA . ALA A 1 92 ? -1.608 -0.560 -3.676 1.00 98.69 92 ALA A CA 1
ATOM 710 C C . ALA A 1 92 ? -0.869 0.485 -4.523 1.00 98.69 92 ALA A C 1
ATOM 712 O O . ALA A 1 92 ? -1.495 1.184 -5.319 1.00 98.69 92 ALA A O 1
ATOM 713 N N . LEU A 1 93 ? 0.440 0.586 -4.353 1.00 98.50 93 LEU A N 1
ATOM 714 C CA . LEU A 1 93 ? 1.313 1.527 -5.043 1.00 98.50 93 LEU A CA 1
ATOM 715 C C . LEU A 1 93 ? 2.445 0.760 -5.711 1.00 98.50 93 LEU A C 1
ATOM 717 O O . LEU A 1 93 ? 3.092 -0.063 -5.070 1.00 98.50 93 LEU A O 1
ATOM 721 N N . ASP A 1 94 ? 2.682 1.032 -6.984 1.00 97.88 94 ASP A N 1
ATOM 722 C CA . ASP A 1 94 ? 3.824 0.481 -7.705 1.00 97.88 94 ASP A CA 1
ATOM 723 C C . ASP A 1 94 ? 4.117 1.335 -8.940 1.00 97.88 94 ASP A C 1
ATOM 725 O O . ASP A 1 94 ? 3.257 2.094 -9.401 1.00 97.88 94 ASP A O 1
ATOM 729 N N . GLY A 1 95 ? 5.315 1.211 -9.487 1.00 96.94 95 GLY A N 1
ATOM 730 C CA . GLY A 1 95 ? 5.721 1.973 -10.654 1.00 96.94 95 GLY A CA 1
ATOM 731 C C . GLY A 1 95 ? 7.227 2.104 -10.790 1.00 96.94 95 GLY A C 1
ATOM 732 O O . GLY A 1 95 ? 7.983 1.976 -9.829 1.00 96.94 95 GLY A O 1
ATOM 733 N N . ALA A 1 96 ? 7.660 2.358 -12.019 1.00 97.19 96 ALA A N 1
ATOM 734 C CA . ALA A 1 96 ? 9.010 2.798 -12.319 1.00 97.19 96 ALA A CA 1
ATOM 735 C C . ALA A 1 96 ? 9.000 3.663 -13.591 1.00 97.19 96 ALA A C 1
ATOM 737 O O . ALA A 1 96 ? 8.096 3.515 -14.424 1.00 97.19 96 ALA A O 1
ATOM 738 N N . PRO A 1 97 ? 9.994 4.552 -13.781 1.00 97.62 97 PRO A N 1
ATOM 739 C CA . PRO A 1 97 ? 10.065 5.437 -14.945 1.00 97.62 97 PRO A CA 1
ATOM 740 C C . PRO A 1 97 ? 10.006 4.698 -16.284 1.00 97.62 97 PRO A C 1
ATOM 742 O O . PRO A 1 97 ? 9.350 5.145 -17.223 1.00 97.62 97 PRO A O 1
ATOM 745 N N . ASP A 1 98 ? 10.675 3.548 -16.368 1.00 97.25 98 ASP A N 1
ATOM 746 C CA . ASP A 1 98 ? 10.841 2.775 -17.592 1.00 97.25 98 ASP A CA 1
ATOM 747 C C . ASP A 1 98 ? 9.581 2.010 -18.002 1.00 97.25 98 ASP A C 1
ATOM 749 O O . ASP A 1 98 ? 9.524 1.554 -19.139 1.00 97.25 98 ASP A O 1
ATOM 753 N N . TRP A 1 99 ? 8.539 1.924 -17.164 1.00 97.31 99 TRP A N 1
ATOM 754 C CA . TRP A 1 99 ? 7.274 1.231 -17.472 1.00 97.31 99 TRP A CA 1
ATOM 755 C C . TRP A 1 99 ? 6.490 1.836 -18.648 1.00 97.31 99 TRP A C 1
ATOM 757 O O . TRP A 1 99 ? 5.466 1.289 -19.060 1.00 97.31 99 TRP A O 1
ATOM 767 N N . ILE A 1 100 ? 6.958 2.947 -19.217 1.00 96.00 100 ILE A N 1
ATOM 768 C CA . ILE A 1 100 ? 6.436 3.494 -20.472 1.00 96.00 100 ILE A CA 1
ATOM 769 C C . ILE A 1 100 ? 6.848 2.677 -21.708 1.00 96.00 100 ILE A C 1
ATOM 771 O O . ILE A 1 100 ? 6.176 2.758 -22.741 1.00 96.00 100 ILE A O 1
ATOM 775 N N . TYR A 1 101 ? 7.935 1.900 -21.635 1.00 96.88 101 TYR A N 1
ATOM 776 C CA . TYR A 1 101 ? 8.470 1.162 -22.779 1.00 96.88 101 TYR A CA 1
ATOM 777 C C . TYR A 1 101 ? 7.673 -0.115 -23.073 1.00 96.88 101 TYR A C 1
ATOM 779 O O . TYR A 1 101 ? 6.999 -0.690 -22.218 1.00 96.88 101 TYR A O 1
ATOM 787 N N . LEU A 1 102 ? 7.701 -0.568 -24.332 1.00 96.69 102 LEU A N 1
ATOM 788 C CA . LEU A 1 102 ? 6.898 -1.714 -24.781 1.00 96.69 102 LEU A CA 1
ATOM 789 C C . LEU A 1 102 ? 7.263 -3.023 -24.070 1.00 96.69 102 LEU A C 1
ATOM 791 O O . LEU A 1 102 ? 6.387 -3.867 -23.873 1.00 96.69 102 LEU A O 1
ATOM 795 N N . ASP A 1 103 ? 8.532 -3.186 -23.715 1.00 96.88 103 ASP A N 1
ATOM 796 C CA . ASP A 1 103 ? 9.102 -4.360 -23.065 1.00 96.88 103 ASP A CA 1
ATOM 797 C C . ASP A 1 103 ? 8.903 -4.370 -21.544 1.00 96.88 103 ASP A C 1
ATOM 799 O O . ASP A 1 103 ? 8.920 -5.445 -20.957 1.00 96.88 103 ASP A O 1
ATOM 803 N N . THR A 1 104 ? 8.608 -3.234 -20.911 1.00 97.25 104 THR A N 1
ATOM 804 C CA . THR A 1 104 ? 8.448 -3.089 -19.447 1.00 97.25 104 THR A CA 1
ATOM 805 C C . THR A 1 104 ? 7.020 -2.739 -19.019 1.00 97.25 104 THR A C 1
ATOM 807 O O . THR A 1 104 ? 6.616 -3.078 -17.912 1.00 97.25 104 THR A O 1
ATOM 810 N N . ARG A 1 105 ? 6.183 -2.157 -19.890 1.00 95.69 105 ARG A N 1
ATOM 811 C CA . ARG A 1 105 ? 4.790 -1.774 -19.560 1.00 95.69 105 ARG A CA 1
ATOM 812 C C . ARG A 1 105 ? 3.908 -2.917 -19.054 1.00 95.69 105 ARG A C 1
ATOM 814 O O . ARG A 1 105 ? 2.859 -2.678 -18.458 1.00 95.69 105 ARG A O 1
ATOM 821 N N . HIS A 1 106 ? 4.301 -4.167 -19.303 1.00 97.25 106 HIS A N 1
ATOM 822 C CA . HIS A 1 106 ? 3.607 -5.343 -18.780 1.00 97.25 106 HIS A CA 1
ATOM 823 C C . HIS A 1 106 ? 3.592 -5.376 -17.242 1.00 97.25 106 HIS A C 1
ATOM 825 O O . HIS A 1 106 ? 2.627 -5.890 -16.676 1.00 97.25 106 HIS A O 1
ATOM 831 N N . ARG A 1 107 ? 4.575 -4.753 -16.572 1.00 97.12 107 ARG A N 1
ATOM 832 C CA . ARG A 1 107 ? 4.651 -4.642 -15.108 1.00 97.12 107 ARG A CA 1
ATOM 833 C C . ARG A 1 107 ? 3.402 -4.015 -14.484 1.00 97.12 107 ARG A C 1
ATOM 835 O O . ARG A 1 107 ? 2.882 -4.551 -13.515 1.00 97.12 107 ARG A O 1
ATOM 842 N N . MET A 1 108 ? 2.800 -3.007 -15.127 1.00 95.94 108 MET A N 1
ATOM 843 C CA . MET A 1 108 ? 1.506 -2.453 -14.691 1.00 95.94 108 MET A CA 1
ATOM 844 C C . MET A 1 108 ? 0.414 -3.529 -14.585 1.00 95.94 108 MET A C 1
ATOM 846 O O . MET A 1 108 ? -0.400 -3.532 -13.661 1.00 95.94 108 MET A O 1
ATOM 850 N N . THR A 1 109 ? 0.374 -4.450 -15.552 1.00 96.38 109 THR A N 1
ATOM 851 C CA . THR A 1 109 ? -0.612 -5.539 -15.565 1.00 96.38 109 THR A CA 1
ATOM 852 C C . THR A 1 109 ? -0.283 -6.586 -14.500 1.00 96.38 109 THR A C 1
ATOM 854 O O . THR A 1 109 ? -1.201 -7.145 -13.900 1.00 96.38 109 THR A O 1
ATOM 857 N N . GLU A 1 110 ? 1.000 -6.830 -14.225 1.00 97.00 110 GLU A N 1
ATOM 858 C CA . GLU A 1 110 ? 1.442 -7.698 -13.129 1.00 97.00 110 GLU A CA 1
ATOM 859 C C . GLU A 1 110 ? 0.999 -7.153 -11.768 1.00 97.00 110 GLU A C 1
ATOM 861 O O . GLU A 1 110 ? 0.364 -7.896 -11.019 1.00 97.00 110 GLU A O 1
ATOM 866 N N . THR A 1 111 ? 1.199 -5.859 -11.491 1.00 97.12 111 THR A N 1
ATOM 867 C CA . THR A 1 111 ? 0.721 -5.208 -10.258 1.00 97.12 111 THR A CA 1
ATOM 868 C C . THR A 1 111 ? -0.798 -5.347 -10.115 1.00 97.12 111 THR A C 1
ATOM 870 O O . THR A 1 111 ? -1.294 -5.780 -9.074 1.00 97.12 111 THR A O 1
ATOM 873 N N . ILE A 1 112 ? -1.568 -5.067 -11.176 1.00 97.81 112 ILE A N 1
ATOM 874 C CA . ILE A 1 112 ? -3.035 -5.231 -11.159 1.00 97.81 112 ILE A CA 1
ATOM 875 C C . ILE A 1 112 ? -3.424 -6.682 -10.853 1.00 97.81 112 ILE A C 1
ATOM 877 O O . ILE A 1 112 ? -4.337 -6.937 -10.062 1.00 97.81 112 ILE A O 1
ATOM 881 N N . ASN A 1 113 ? -2.752 -7.647 -11.478 1.00 97.94 113 ASN A N 1
ATOM 882 C CA . ASN A 1 113 ? -3.036 -9.061 -11.270 1.00 97.94 113 ASN A CA 1
ATOM 883 C C . ASN A 1 113 ? -2.676 -9.521 -9.856 1.00 97.94 113 ASN A C 1
ATOM 885 O O . ASN A 1 113 ? -3.448 -10.289 -9.278 1.00 97.94 113 ASN A O 1
ATOM 889 N N . TRP A 1 114 ? -1.576 -9.022 -9.290 1.00 97.69 114 TRP A N 1
ATOM 890 C CA . TRP A 1 114 ? -1.180 -9.281 -7.909 1.00 97.69 114 TRP A CA 1
ATOM 891 C C . TRP A 1 114 ? -2.238 -8.769 -6.927 1.00 97.69 114 TRP A C 1
ATOM 893 O O . TRP A 1 114 ? -2.748 -9.551 -6.126 1.00 97.69 114 TRP A O 1
ATOM 903 N N . VAL A 1 115 ? -2.685 -7.514 -7.068 1.00 98.25 115 VAL A N 1
ATOM 904 C CA . VAL A 1 115 ? -3.737 -6.933 -6.209 1.00 98.25 115 VAL A CA 1
ATOM 905 C C . VAL A 1 115 ? -5.039 -7.723 -6.326 1.00 98.25 115 VAL A C 1
ATOM 907 O O . VAL A 1 115 ? -5.680 -8.045 -5.326 1.00 98.25 115 VAL A O 1
ATOM 910 N N . LYS A 1 116 ? -5.435 -8.095 -7.551 1.00 98.38 116 LYS A N 1
ATOM 911 C CA . LYS A 1 116 ? -6.625 -8.926 -7.772 1.00 98.38 116 LYS A CA 1
ATOM 912 C C . LYS A 1 116 ? -6.486 -10.310 -7.148 1.00 98.38 116 LYS A C 1
ATOM 914 O O . LYS A 1 116 ? -7.498 -10.858 -6.724 1.00 98.38 116 LYS A O 1
ATOM 919 N N . ALA A 1 117 ? -5.298 -10.911 -7.182 1.00 98.00 117 ALA A N 1
ATOM 920 C CA . ALA A 1 117 ? -5.046 -12.211 -6.573 1.00 98.00 117 ALA A CA 1
ATOM 921 C C . ALA A 1 117 ? -5.137 -12.117 -5.053 1.00 98.00 117 ALA A C 1
ATOM 923 O O . ALA A 1 117 ? -5.963 -12.812 -4.475 1.00 98.00 117 ALA A O 1
ATOM 924 N N . TYR A 1 118 ? -4.413 -11.178 -4.445 1.00 98.12 118 TYR A N 1
ATOM 925 C CA . TYR A 1 118 ? -4.497 -10.890 -3.018 1.00 98.12 118 TYR A CA 1
ATOM 926 C C . TYR A 1 118 ? -5.954 -10.673 -2.568 1.00 98.12 118 TYR A C 1
ATOM 928 O O . TYR A 1 118 ? -6.443 -11.377 -1.690 1.00 98.12 118 TYR A O 1
ATOM 936 N N . ASN A 1 119 ? -6.704 -9.787 -3.239 1.00 98.56 119 ASN A N 1
ATOM 937 C CA . ASN A 1 119 ? -8.080 -9.454 -2.853 1.00 98.56 119 ASN A CA 1
ATOM 938 C C . ASN A 1 119 ? -9.069 -10.636 -2.936 1.00 98.56 119 ASN A C 1
ATOM 940 O O . ASN A 1 119 ? -10.117 -10.589 -2.288 1.00 98.56 119 ASN A O 1
ATOM 944 N N . ARG A 1 120 ? -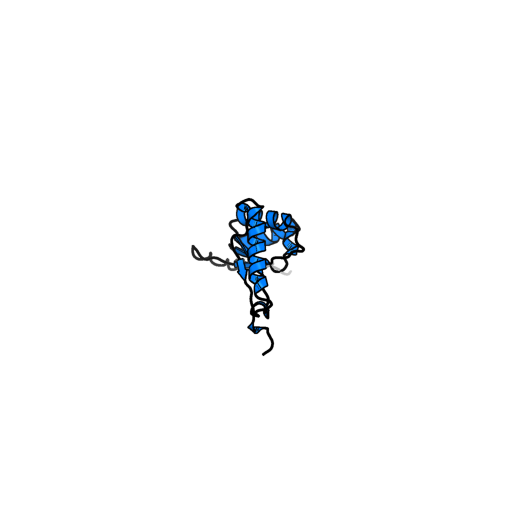8.788 -11.675 -3.739 1.00 98.50 120 ARG A N 1
ATOM 945 C CA . ARG A 1 120 ? -9.636 -12.881 -3.815 1.00 98.50 120 ARG A CA 1
ATOM 946 C C . ARG A 1 120 ? -9.461 -13.808 -2.616 1.00 98.50 120 ARG A C 1
ATOM 948 O O . ARG A 1 120 ? -10.412 -14.503 -2.278 1.00 98.50 120 ARG A O 1
ATOM 955 N N . GLU A 1 121 ? -8.291 -13.789 -1.986 1.00 97.75 121 GLU A N 1
ATOM 956 C CA . GLU A 1 121 ? -7.927 -14.708 -0.900 1.00 97.75 121 GLU A CA 1
ATOM 957 C C . GLU A 1 121 ? -8.232 -14.142 0.499 1.00 97.75 121 GLU A C 1
ATOM 959 O O . GLU A 1 121 ? -8.046 -14.828 1.503 1.00 97.75 121 GLU A O 1
ATOM 964 N N . VAL A 1 122 ? -8.699 -12.892 0.586 1.00 98.25 122 VAL A N 1
ATOM 965 C CA . VAL A 1 122 ? -8.908 -12.172 1.853 1.00 98.25 122 VAL A CA 1
ATOM 966 C C . VAL A 1 122 ? -10.350 -11.676 2.007 1.00 98.25 122 VAL A C 1
ATOM 968 O O . VAL A 1 122 ? -11.105 -11.575 1.029 1.00 98.25 122 VAL A O 1
ATOM 971 N N . THR A 1 123 ? -10.749 -11.367 3.246 1.00 98.31 123 THR A N 1
ATOM 972 C CA . THR A 1 123 ? -12.076 -10.797 3.539 1.00 98.31 123 THR A CA 1
ATOM 973 C C . THR A 1 123 ? -12.186 -9.366 3.025 1.00 98.31 123 THR A C 1
ATOM 975 O O . THR A 1 123 ? -11.182 -8.737 2.707 1.00 98.31 123 THR A O 1
ATOM 978 N N . GLU A 1 124 ? -13.404 -8.832 2.932 1.00 97.94 124 GLU A N 1
ATOM 979 C CA . GLU A 1 124 ? -13.636 -7.487 2.395 1.00 97.94 124 GLU A CA 1
ATOM 980 C C . GLU A 1 124 ? -12.858 -6.399 3.149 1.00 97.94 124 GLU A C 1
ATOM 982 O O . GLU A 1 124 ? -12.292 -5.509 2.519 1.00 97.94 124 GLU A O 1
ATOM 987 N N . GLU A 1 125 ? -12.742 -6.522 4.471 1.00 98.06 125 GLU A N 1
ATOM 988 C CA . GLU A 1 125 ? -12.020 -5.583 5.336 1.00 98.06 125 GLU A CA 1
ATOM 989 C C . GLU A 1 125 ? -10.493 -5.689 5.210 1.00 98.06 125 GLU A C 1
ATOM 991 O O . GLU A 1 125 ? -9.767 -4.821 5.686 1.00 98.06 125 GLU A O 1
ATOM 996 N N . GLU A 1 126 ? -9.995 -6.761 4.595 1.00 98.62 126 GLU A N 1
ATOM 997 C CA . GLU A 1 126 ? -8.571 -7.044 4.393 1.00 98.62 126 GLU A CA 1
ATOM 998 C C . GLU A 1 126 ? -8.105 -6.685 2.967 1.00 98.62 126 GLU A C 1
ATOM 1000 O O . GLU A 1 126 ? -6.929 -6.870 2.646 1.00 98.62 126 GLU A O 1
ATOM 1005 N N . ARG A 1 127 ? -8.998 -6.171 2.104 1.00 98.69 127 ARG A N 1
ATOM 1006 C CA . ARG A 1 127 ? -8.720 -5.863 0.690 1.00 98.69 127 ARG A CA 1
ATOM 1007 C C . ARG A 1 127 ? -8.080 -4.498 0.476 1.00 98.69 127 ARG A C 1
ATOM 1009 O O . ARG A 1 127 ? -8.482 -3.498 1.064 1.00 98.69 127 ARG A O 1
ATOM 1016 N N . PHE A 1 128 ? -7.189 -4.428 -0.509 1.00 98.75 128 PHE A N 1
ATOM 1017 C CA . PHE A 1 128 ? -6.865 -3.155 -1.146 1.00 98.75 128 PHE A CA 1
ATOM 1018 C C . PHE A 1 128 ? -8.109 -2.583 -1.830 1.00 98.75 128 PHE A C 1
ATOM 1020 O O . PHE A 1 128 ? -8.823 -3.299 -2.539 1.00 98.75 128 PHE A O 1
ATOM 1027 N N . THR A 1 129 ? -8.333 -1.282 -1.676 1.00 98.12 129 THR A N 1
ATOM 1028 C CA . THR A 1 129 ? -9.500 -0.576 -2.230 1.00 98.12 129 THR A CA 1
ATOM 1029 C C . THR A 1 129 ? -9.193 0.180 -3.523 1.00 98.12 129 THR A C 1
ATOM 1031 O O . THR A 1 129 ? -10.108 0.670 -4.184 1.00 98.12 129 THR A O 1
ATOM 1034 N N . GLY A 1 130 ? -7.924 0.223 -3.937 1.00 98.25 130 GLY A N 1
ATOM 1035 C CA . GLY A 1 130 ? -7.507 0.822 -5.199 1.00 98.25 130 GLY A CA 1
ATOM 1036 C C . GLY A 1 130 ? -6.041 0.568 -5.536 1.00 98.25 130 GLY A C 1
ATOM 1037 O O . GLY A 1 130 ? -5.338 -0.140 -4.816 1.00 98.25 130 GLY A O 1
ATOM 1038 N N . ILE A 1 131 ? -5.602 1.144 -6.655 1.00 98.50 131 ILE A N 1
ATOM 1039 C CA . ILE A 1 131 ? -4.231 1.053 -7.171 1.00 98.50 131 ILE A CA 1
ATOM 1040 C C . ILE A 1 131 ? -3.787 2.455 -7.609 1.00 98.50 131 ILE A C 1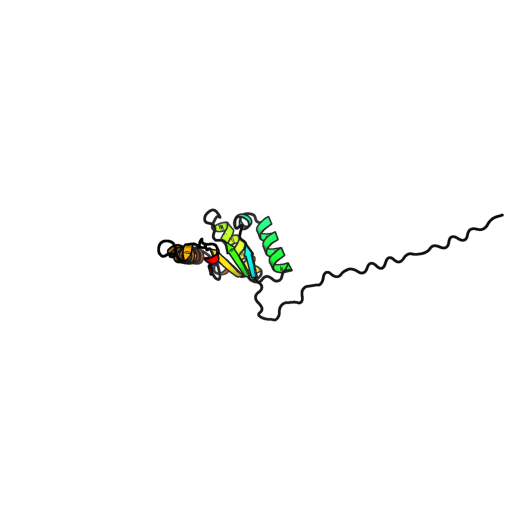
ATOM 1042 O O . ILE A 1 131 ? -4.554 3.167 -8.258 1.00 98.50 131 ILE A O 1
ATOM 1046 N N . GLN A 1 132 ? -2.567 2.841 -7.252 1.00 98.00 132 GLN A N 1
ATOM 1047 C CA . GLN A 1 132 ? -1.856 4.038 -7.691 1.00 98.00 132 GLN A CA 1
ATOM 1048 C C . GLN A 1 132 ? -0.644 3.572 -8.506 1.00 98.00 132 GLN A C 1
ATOM 1050 O O . GLN A 1 132 ? 0.216 2.878 -7.975 1.00 98.00 132 GLN A O 1
ATOM 1055 N N . MET A 1 133 ? -0.591 3.942 -9.786 1.00 97.50 133 MET A N 1
ATOM 1056 C CA . MET A 1 133 ? 0.597 3.724 -10.615 1.00 97.50 133 MET A CA 1
ATOM 1057 C C . MET A 1 133 ? 1.474 4.971 -10.546 1.00 97.50 133 MET A C 1
ATOM 1059 O O . MET A 1 133 ? 0.997 6.057 -10.883 1.00 97.50 133 MET A O 1
ATOM 1063 N N . ASP A 1 134 ? 2.719 4.812 -10.116 1.00 96.94 134 ASP A N 1
ATOM 1064 C CA . ASP A 1 134 ? 3.698 5.891 -9.986 1.00 96.94 134 ASP A CA 1
ATOM 1065 C C . ASP A 1 134 ? 4.757 5.795 -11.090 1.00 96.94 134 ASP A C 1
ATOM 1067 O O . ASP A 1 134 ? 5.867 5.303 -10.910 1.00 96.94 134 ASP A O 1
ATOM 1071 N N . ILE A 1 135 ? 4.351 6.165 -12.306 1.00 97.00 135 ILE A N 1
ATOM 1072 C CA . ILE A 1 135 ? 5.209 6.109 -13.492 1.00 97.00 135 ILE A CA 1
ATOM 1073 C C . ILE A 1 135 ? 5.774 7.508 -13.720 1.00 97.00 135 ILE A C 1
ATOM 1075 O O . ILE A 1 135 ? 5.040 8.431 -14.077 1.00 97.00 135 ILE A O 1
ATOM 1079 N N . GLU A 1 136 ? 7.083 7.650 -13.537 1.00 96.38 136 GLU A N 1
ATOM 1080 C CA . GLU A 1 136 ? 7.787 8.936 -13.513 1.00 96.38 136 GLU A CA 1
ATOM 1081 C C . GLU A 1 136 ? 8.764 9.077 -14.698 1.00 96.38 136 GLU A C 1
ATOM 1083 O O . GLU A 1 136 ? 9.981 9.128 -14.515 1.00 96.38 136 GLU A O 1
ATOM 1088 N N . PRO A 1 137 ? 8.275 9.135 -15.953 1.00 96.00 137 PRO A N 1
ATOM 1089 C CA . PRO A 1 137 ? 9.133 9.046 -17.136 1.00 96.00 137 PRO A CA 1
ATOM 1090 C C . PRO A 1 137 ? 10.080 10.240 -17.294 1.00 96.00 137 PRO A C 1
ATOM 1092 O O . PRO A 1 137 ? 11.057 10.149 -18.025 1.00 96.00 137 PRO A O 1
ATOM 1095 N N . TYR A 1 138 ? 9.819 11.346 -16.593 1.00 95.38 138 TYR A N 1
ATOM 1096 C CA . TYR A 1 138 ? 10.670 12.535 -16.579 1.00 95.38 138 TYR A CA 1
ATOM 1097 C C . TYR A 1 138 ? 12.056 12.294 -15.945 1.00 95.38 138 TYR A C 1
ATOM 1099 O O . TYR A 1 138 ? 12.921 13.158 -16.041 1.00 95.38 138 TYR A O 1
ATOM 1107 N N . ILE A 1 139 ? 12.265 11.145 -15.290 1.00 95.94 139 ILE A N 1
ATOM 1108 C CA . ILE A 1 139 ? 13.551 10.724 -14.708 1.00 95.94 139 ILE A CA 1
ATOM 1109 C C . ILE A 1 139 ? 14.423 9.982 -15.741 1.00 95.94 139 ILE A C 1
ATOM 1111 O O . ILE A 1 139 ? 15.623 9.795 -15.531 1.00 95.94 139 ILE A O 1
ATOM 1115 N N . LEU A 1 140 ? 13.845 9.547 -16.865 1.00 95.06 140 LEU A N 1
ATOM 1116 C CA . LEU A 1 140 ? 14.590 8.853 -17.912 1.00 95.06 140 LEU A CA 1
ATOM 1117 C C . LEU A 1 140 ? 15.560 9.813 -18.624 1.00 95.06 140 LEU A C 1
ATOM 1119 O O . LEU A 1 140 ? 15.237 10.991 -18.783 1.00 95.06 140 LEU A O 1
ATOM 1123 N N . PRO A 1 141 ? 16.734 9.326 -19.073 1.00 92.19 141 PRO A N 1
ATOM 1124 C CA . PRO A 1 141 ? 17.615 10.109 -19.932 1.00 92.19 141 PRO A CA 1
ATOM 1125 C C . PRO A 1 141 ? 16.893 10.576 -21.202 1.00 92.19 141 PRO A C 1
ATOM 1127 O O . PRO A 1 141 ? 16.086 9.826 -21.757 1.00 92.19 141 PRO A O 1
ATOM 1130 N N . GLU A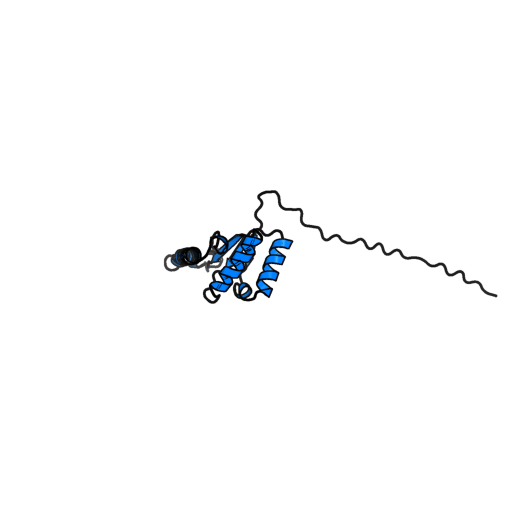 1 142 ? 17.220 11.788 -21.653 1.00 79.81 142 GLU A N 1
ATOM 1131 C CA . GLU A 1 142 ? 16.798 12.322 -22.958 1.00 79.81 142 GLU A CA 1
ATOM 1132 C C . GLU A 1 142 ? 17.471 11.605 -24.139 1.00 79.81 142 GLU A C 1
ATOM 1134 O O . GLU A 1 142 ? 18.671 11.247 -24.025 1.00 79.81 142 GLU A O 1
#

Radius of gyration: 24.74 Å; chains: 1; bounding box: 36×66×87 Å

Foldseek 3Di:
DDDDDPDDPPPPPPPPPPPPPQPPPDDPPDAAEDEDEPLVLLQDPVSLVVVLVVCVSVVHQEYAYEDDPVDDLVSLQVSQLVCVVVNHAYAYEDEEQCCVDPVNVCVVVVSVVVLVVSQVVHDPSSHHPYYDYDHDVVPDDD

Organism: Paenibacillus xerothermodurans (NCBI:txid1977292)

Secondary structure (DSSP, 8-state):
----------------------PPPPPTT---EEEE--GGGGSSHHHHHHHHHHHHHTT--EEEEEP-TTS-HHHHHHHHHHHHHTT-EEEEEE--GGGGSTTTTHHHHHHHHHHHHHHHHS-GGGS--EEEE---GGGS--

pLDDT: mean 88.33, std 17.66, range [38.5, 98.81]

Sequence (142 aa):
MVKYLIMAVILFASFIPTAGAMASPLAPGTIKTTWLWNTSLVNSPESRNEILEFAAEQHVSRIYLQVDPDVAVDAYRAFIKQATSLGVQIHALDGAPDWIYLDTRHRMTETINWVKAYNREVTEEERFTGIQMDIEPYILPE